Protein AF-A0ABC9NUG8-F1 (afdb_monomer_lite)

InterPro domains:
  IPR050244 Autonomous Glycyl Radical Cofactor [PTHR30191] (7-90)

Organism: Escherichia albertii (strain TW07627) (NCBI:txid502347)

pLDDT: mean 88.52, std 13.23, range [39.25, 97.81]

Foldseek 3Di:
DFDADPCVPPVNCVVCPPFDDDPVSRGVDVPRRCVRHDDDDPDDCPPDDDDDPVRVVVVVVVVVQVVVCVVVVHHSDDDPDFDDDPPRDDDDDDDD

Structure (mmCIF, N/CA/C/O backbone):
data_AF-A0ABC9NUG8-F1
#
_entry.id   AF-A0ABC9NUG8-F1
#
loop_
_atom_site.group_PDB
_atom_site.id
_atom_site.type_symbol
_atom_site.label_atom_id
_atom_site.label_alt_id
_atom_site.label_comp_id
_atom_site.label_asym_id
_atom_site.label_entity_id
_atom_site.label_seq_id
_atom_site.pdbx_PDB_ins_code
_atom_site.Cartn_x
_atom_site.Cartn_y
_atom_site.Cartn_z
_atom_site.occupancy
_atom_site.B_iso_or_equiv
_atom_site.auth_seq_id
_atom_site.auth_comp_id
_atom_site.auth_asym_id
_atom_site.auth_atom_id
_atom_site.pdbx_PDB_model_num
ATOM 1 N N . MET A 1 1 ? -23.559 -5.214 -3.920 1.00 51.97 1 MET A N 1
ATOM 2 C CA . MET A 1 1 ? -23.501 -6.681 -4.078 1.00 51.97 1 MET A CA 1
ATOM 3 C C . MET A 1 1 ? -23.356 -7.244 -2.681 1.00 51.97 1 MET A C 1
ATOM 5 O O . MET A 1 1 ? -22.370 -6.908 -2.042 1.00 51.97 1 MET A O 1
ATOM 9 N N . LYS A 1 2 ? -24.356 -7.968 -2.169 1.00 54.00 2 LYS A N 1
ATOM 10 C CA . LYS A 1 2 ? -24.221 -8.663 -0.886 1.00 54.00 2 LYS A CA 1
ATOM 11 C C . LYS A 1 2 ? -23.535 -9.990 -1.177 1.00 54.00 2 LYS A C 1
ATOM 13 O O . LYS A 1 2 ? -24.038 -10.755 -1.994 1.00 54.00 2 LYS A O 1
ATOM 18 N N . VAL A 1 3 ? -22.338 -10.159 -0.639 1.00 60.69 3 VAL A N 1
ATOM 19 C CA . VAL A 1 3 ? -21.589 -11.411 -0.713 1.00 60.69 3 VAL A CA 1
ATOM 20 C C . VAL A 1 3 ? -21.785 -12.063 0.639 1.00 60.69 3 VAL A C 1
ATOM 22 O O . VAL A 1 3 ? -21.451 -11.444 1.642 1.00 60.69 3 VAL A O 1
ATOM 25 N N . ASP A 1 4 ? -22.341 -13.269 0.666 1.00 61.38 4 ASP A N 1
ATOM 26 C CA . ASP A 1 4 ? -22.454 -14.036 1.902 1.00 61.38 4 ASP A CA 1
ATOM 27 C C . ASP A 1 4 ? -21.050 -14.537 2.268 1.00 61.38 4 ASP A C 1
ATOM 29 O O . ASP A 1 4 ? -20.547 -15.504 1.693 1.00 61.38 4 ASP A O 1
ATOM 33 N N . ILE A 1 5 ? -20.370 -13.809 3.156 1.00 63.47 5 ILE A N 1
ATOM 34 C CA . ILE A 1 5 ? -19.049 -14.177 3.669 1.00 63.47 5 ILE A CA 1
ATOM 35 C C . ILE A 1 5 ? -19.267 -15.004 4.932 1.00 63.47 5 ILE A C 1
ATOM 37 O O . ILE A 1 5 ? -19.851 -14.526 5.903 1.00 63.47 5 ILE A O 1
ATOM 41 N N . ASP A 1 6 ? -18.783 -16.246 4.934 1.00 66.38 6 ASP A N 1
ATOM 42 C CA . ASP A 1 6 ? -18.746 -17.053 6.150 1.00 66.38 6 ASP A CA 1
ATOM 43 C C . ASP A 1 6 ? -17.626 -16.547 7.069 1.00 66.38 6 ASP A C 1
ATOM 45 O O . ASP A 1 6 ? -16.472 -16.974 7.011 1.00 66.38 6 ASP A O 1
ATOM 49 N N . THR A 1 7 ? -17.978 -15.598 7.929 1.00 64.31 7 THR A N 1
ATOM 50 C CA . THR A 1 7 ? -17.069 -14.991 8.907 1.00 64.31 7 THR A CA 1
ATOM 51 C C . THR A 1 7 ? -16.660 -15.953 10.028 1.00 64.31 7 THR A C 1
ATOM 53 O O . THR A 1 7 ? -15.789 -15.614 10.833 1.00 64.31 7 THR A O 1
ATOM 56 N N . SER A 1 8 ? -17.243 -17.161 10.074 1.00 64.31 8 SER A N 1
ATOM 57 C CA . SER A 1 8 ? -16.865 -18.226 11.007 1.00 64.31 8 SER A CA 1
ATOM 58 C C . SER A 1 8 ? -15.681 -19.076 10.526 1.00 64.31 8 SER A C 1
ATOM 60 O O . SER A 1 8 ? -15.140 -19.869 11.307 1.00 64.31 8 SER A O 1
ATOM 62 N N . ASP A 1 9 ? -15.203 -18.865 9.292 1.00 76.62 9 ASP A N 1
ATOM 63 C CA . ASP A 1 9 ? -13.934 -19.424 8.827 1.00 76.62 9 ASP A CA 1
ATOM 64 C C . ASP A 1 9 ? -12.775 -18.922 9.714 1.00 76.62 9 ASP A C 1
ATOM 66 O O . ASP A 1 9 ? -12.591 -17.721 9.956 1.00 76.62 9 ASP A O 1
ATOM 70 N N . LYS A 1 10 ? -11.952 -19.863 10.195 1.00 74.19 10 LYS A N 1
ATOM 71 C CA . LYS A 1 10 ? -10.763 -19.590 11.019 1.00 74.19 10 LYS A CA 1
ATOM 72 C C . LYS A 1 10 ? -9.818 -18.571 10.383 1.00 74.19 10 LYS A C 1
ATOM 74 O O . LYS A 1 10 ? -9.126 -17.864 11.118 1.00 74.19 10 LYS A O 1
ATOM 79 N N . LEU A 1 11 ? -9.753 -18.513 9.053 1.00 77.44 11 LEU A N 1
ATOM 80 C CA . LEU A 1 11 ? -8.903 -17.569 8.336 1.00 77.44 11 LEU A CA 1
ATOM 81 C C . LEU A 1 11 ? -9.294 -16.118 8.656 1.00 77.44 11 LEU A C 1
ATOM 83 O O . LEU A 1 11 ? -8.431 -15.316 9.023 1.00 77.44 11 LEU A O 1
ATOM 87 N N . TYR A 1 12 ? -10.589 -15.800 8.586 1.00 80.12 12 TYR A N 1
ATOM 88 C CA . TYR A 1 12 ? -11.098 -14.453 8.853 1.00 80.12 12 TYR A CA 1
ATOM 89 C C . TYR A 1 12 ? -11.072 -14.125 10.343 1.00 80.12 12 TYR A C 1
ATOM 91 O O . TYR A 1 12 ? -10.647 -13.034 10.715 1.00 80.12 12 TYR A O 1
ATOM 99 N N . ALA A 1 13 ? -11.417 -15.084 11.207 1.00 81.31 13 ALA A N 1
ATOM 100 C CA . ALA A 1 13 ? -11.360 -14.891 12.656 1.00 81.31 13 ALA A CA 1
ATOM 101 C C . ALA A 1 13 ? -9.953 -14.495 13.147 1.00 81.31 13 ALA A C 1
ATOM 103 O O . ALA A 1 13 ? -9.823 -13.627 14.011 1.00 81.31 13 ALA A O 1
ATOM 104 N N . ASN A 1 14 ? -8.900 -15.086 12.569 1.00 88.31 14 ASN A N 1
ATOM 105 C CA . ASN A 1 14 ? -7.515 -14.748 12.905 1.00 88.31 14 ASN A CA 1
ATOM 106 C C . ASN A 1 14 ? -7.081 -13.400 12.316 1.00 88.31 14 ASN A C 1
ATOM 108 O O . ASN A 1 14 ? -6.494 -12.588 13.026 1.00 88.31 14 ASN A O 1
ATOM 112 N N . ALA A 1 15 ? -7.362 -13.150 11.033 1.00 91.12 15 ALA A N 1
ATOM 113 C CA . ALA A 1 15 ? -6.962 -11.908 10.370 1.00 91.12 15 ALA A CA 1
ATOM 114 C C . ALA A 1 15 ? -7.699 -10.673 10.918 1.00 91.12 15 ALA A C 1
ATOM 116 O O . ALA A 1 15 ? -7.166 -9.566 10.865 1.00 91.12 15 ALA A O 1
ATOM 117 N N . TRP A 1 16 ? -8.918 -10.851 11.437 1.00 92.50 16 TRP A N 1
ATOM 118 C CA . TRP A 1 16 ? -9.764 -9.764 11.940 1.00 92.50 16 TRP A CA 1
ATOM 119 C C . TRP A 1 16 ? -9.740 -9.596 13.458 1.00 92.50 16 TRP A C 1
ATOM 121 O O . TRP A 1 16 ? -10.491 -8.785 14.011 1.00 92.50 16 TRP A O 1
ATOM 131 N N . LEU A 1 17 ? -8.887 -10.357 14.144 1.00 91.56 17 LEU A N 1
ATOM 132 C CA . LEU A 1 17 ? -8.773 -10.312 15.591 1.00 91.56 17 LEU A CA 1
ATO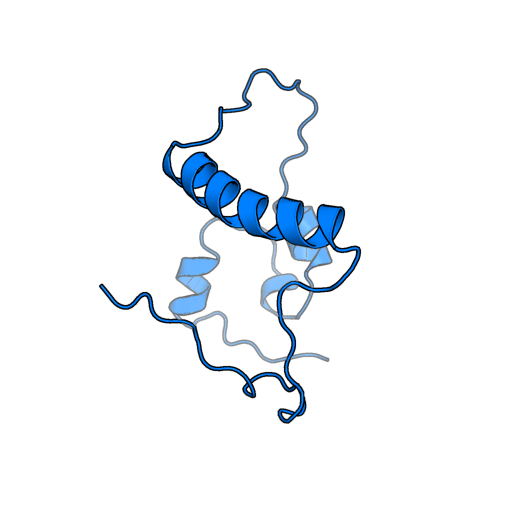M 133 C C . LEU A 1 17 ? -8.399 -8.898 16.060 1.00 91.56 17 LEU A C 1
ATOM 135 O O . LEU A 1 17 ? -7.369 -8.349 15.682 1.00 91.56 17 LEU A O 1
ATOM 139 N N . GLY A 1 18 ? -9.242 -8.315 16.913 1.00 93.00 18 GLY A N 1
ATOM 140 C CA . GLY A 1 18 ? -9.039 -6.973 17.468 1.00 93.00 18 GLY A CA 1
ATOM 141 C C . GLY A 1 18 ? -9.663 -5.830 16.660 1.00 93.00 18 GLY A C 1
ATOM 142 O O . GLY A 1 18 ? -9.763 -4.725 17.192 1.00 93.00 18 GLY A O 1
ATOM 143 N N . PHE A 1 19 ? -10.155 -6.078 15.439 1.00 95.94 19 PHE A N 1
ATOM 144 C CA . PHE A 1 19 ? -10.872 -5.059 14.670 1.00 95.94 19 PHE A CA 1
ATOM 145 C C . PHE A 1 19 ? -12.349 -4.930 15.089 1.00 95.94 19 PHE A C 1
ATOM 147 O O . PHE A 1 19 ? -13.103 -5.907 15.205 1.00 95.94 19 PHE A O 1
ATOM 154 N N . LYS A 1 20 ? -12.765 -3.679 15.290 1.00 93.50 20 LYS A N 1
ATOM 155 C CA . LYS A 1 20 ? -14.109 -3.215 15.652 1.00 93.50 20 LYS A CA 1
ATOM 156 C C . LYS A 1 20 ? -15.006 -3.090 14.417 1.00 93.50 20 LYS A C 1
ATOM 158 O O . LYS A 1 20 ? -14.516 -3.006 13.294 1.00 93.50 20 LYS A O 1
ATOM 163 N N . GLY A 1 21 ? -16.317 -3.036 14.641 1.00 89.62 21 GLY A N 1
ATOM 164 C CA . GLY A 1 21 ? -17.338 -2.947 13.590 1.00 89.62 21 GLY A CA 1
ATOM 165 C C . GLY A 1 21 ? -17.894 -4.313 13.172 1.00 89.62 21 GLY A C 1
ATOM 166 O O . GLY A 1 21 ? -17.295 -5.360 13.459 1.00 89.62 21 GLY A O 1
ATOM 167 N N . THR A 1 22 ? -19.065 -4.275 12.538 1.00 86.12 22 THR A N 1
ATOM 168 C CA . THR A 1 22 ? -19.862 -5.446 12.130 1.00 86.12 22 THR A CA 1
ATOM 169 C C . THR A 1 22 ? -20.187 -5.421 10.643 1.00 86.12 22 THR A C 1
ATOM 171 O O . THR A 1 22 ? -19.982 -6.423 9.973 1.00 86.12 22 THR A O 1
ATOM 174 N N . ASP A 1 23 ? -20.592 -4.272 10.103 1.00 90.19 23 ASP A N 1
ATOM 175 C CA . ASP A 1 23 ? -21.132 -4.186 8.742 1.00 90.19 23 ASP A CA 1
ATOM 176 C C . ASP A 1 23 ? -20.082 -4.567 7.689 1.00 90.19 23 ASP A C 1
ATOM 178 O O . ASP A 1 23 ? -20.364 -5.331 6.772 1.00 90.19 23 ASP A O 1
ATOM 182 N N . TRP A 1 24 ? -18.828 -4.140 7.864 1.00 92.12 24 TRP A N 1
ATOM 183 C CA . TRP A 1 24 ? -17.726 -4.529 6.973 1.00 92.12 24 TRP A CA 1
ATOM 184 C C . TRP A 1 24 ? -17.350 -6.020 7.015 1.00 92.12 24 TRP A C 1
ATOM 186 O O . TRP A 1 24 ? -16.613 -6.480 6.141 1.00 92.12 24 TRP A O 1
ATOM 196 N N . LYS A 1 25 ? -17.803 -6.770 8.029 1.00 88.31 25 LYS A N 1
ATOM 197 C CA . LYS A 1 25 ? -17.584 -8.223 8.126 1.00 88.31 25 LYS A CA 1
ATOM 198 C C . LYS A 1 25 ? -18.634 -8.993 7.330 1.00 88.31 25 LYS A C 1
ATOM 200 O O . LYS A 1 25 ? -18.314 -10.040 6.776 1.00 88.31 25 LYS A O 1
ATOM 205 N N . ASP A 1 26 ? -19.843 -8.447 7.244 1.00 87.12 26 ASP A N 1
ATOM 206 C CA . ASP A 1 26 ? -20.988 -9.077 6.583 1.00 87.12 26 ASP A CA 1
ATOM 207 C C . ASP A 1 26 ? -21.161 -8.607 5.124 1.00 87.12 26 ASP A C 1
ATOM 209 O O . ASP A 1 26 ? -21.809 -9.277 4.320 1.00 87.12 26 ASP A O 1
ATOM 213 N N . GLU A 1 27 ? -20.577 -7.465 4.743 1.00 88.50 27 GLU A N 1
ATOM 214 C CA . GLU A 1 27 ? -20.560 -6.965 3.367 1.00 88.50 27 GLU A CA 1
ATOM 215 C C . GLU A 1 27 ? -19.251 -6.245 3.003 1.00 88.50 27 GLU A C 1
ATOM 217 O O . GLU A 1 27 ? -18.488 -5.792 3.852 1.00 88.50 27 GLU A O 1
ATOM 222 N N . ILE A 1 28 ? -18.987 -6.097 1.699 1.00 90.31 28 ILE A N 1
ATOM 223 C CA . ILE A 1 28 ? -17.805 -5.379 1.203 1.00 90.31 28 ILE A CA 1
ATOM 224 C C . ILE A 1 28 ? -17.967 -3.880 1.492 1.00 90.31 28 ILE A C 1
ATOM 226 O O . ILE A 1 28 ? -18.538 -3.137 0.690 1.00 90.31 28 ILE A O 1
ATOM 230 N N . ASN A 1 29 ? -17.437 -3.436 2.633 1.00 92.94 29 ASN A N 1
ATOM 231 C CA . ASN A 1 29 ? -17.540 -2.053 3.091 1.00 92.94 29 ASN A CA 1
ATOM 232 C C . ASN A 1 29 ? -16.239 -1.560 3.751 1.00 92.94 29 ASN A C 1
ATOM 234 O O . ASN A 1 29 ? -16.117 -1.426 4.967 1.00 92.94 29 ASN A O 1
ATOM 238 N N . VAL A 1 30 ? -15.243 -1.241 2.919 1.00 94.88 30 VAL A N 1
ATOM 239 C CA . VAL A 1 30 ? -13.928 -0.749 3.379 1.00 94.88 30 VAL A CA 1
ATOM 240 C C . VAL A 1 30 ? -14.039 0.584 4.136 1.00 94.88 30 VAL A C 1
ATOM 242 O O . VAL A 1 30 ? -13.243 0.857 5.033 1.00 94.88 30 VAL A O 1
ATOM 245 N N . ARG A 1 31 ? -15.041 1.416 3.817 1.00 96.00 31 ARG A N 1
ATOM 246 C CA . ARG A 1 31 ? -15.268 2.691 4.513 1.00 96.00 31 ARG A CA 1
ATOM 247 C C . ARG A 1 31 ? -15.611 2.464 5.983 1.00 96.00 31 ARG A C 1
ATOM 249 O O . ARG A 1 31 ? -15.029 3.131 6.837 1.00 96.00 31 ARG A O 1
ATOM 256 N N . ASP A 1 32 ? -16.539 1.549 6.254 1.00 96.25 32 ASP A N 1
ATOM 257 C CA . ASP A 1 32 ? -16.957 1.208 7.613 1.00 96.25 32 ASP A CA 1
ATOM 258 C C . ASP A 1 32 ? -15.804 0.601 8.426 1.00 96.25 32 ASP A C 1
ATOM 260 O O . ASP A 1 32 ? -15.570 1.009 9.566 1.00 96.25 32 ASP A O 1
ATOM 264 N N . PHE A 1 33 ? -15.005 -0.274 7.800 1.00 96.75 33 PHE A N 1
ATOM 265 C CA . PHE A 1 33 ? -13.785 -0.816 8.404 1.00 96.75 33 PHE A CA 1
ATOM 266 C C . PHE A 1 33 ? -12.829 0.292 8.854 1.00 96.75 33 PHE A C 1
ATOM 268 O O . PHE A 1 33 ? -12.418 0.306 10.015 1.00 96.75 33 PHE A O 1
ATOM 275 N N . ILE A 1 34 ? -12.489 1.229 7.957 1.00 97.12 34 ILE A N 1
ATOM 276 C CA . ILE A 1 34 ? -11.545 2.309 8.269 1.00 97.12 34 ILE A CA 1
ATOM 277 C C . ILE A 1 34 ? -12.082 3.145 9.423 1.00 97.12 34 ILE A C 1
ATOM 279 O O . ILE A 1 34 ? -11.369 3.303 10.405 1.00 97.12 34 ILE A O 1
ATOM 283 N N . GLN A 1 35 ? -13.329 3.623 9.346 1.00 97.12 35 GLN A N 1
ATOM 284 C CA . GLN A 1 35 ? -13.915 4.512 10.359 1.00 97.12 35 GLN A CA 1
ATOM 285 C C . GLN A 1 35 ? -13.923 3.903 11.768 1.00 97.12 35 GLN A C 1
ATOM 287 O O . GLN A 1 35 ? -13.711 4.623 12.741 1.00 97.12 35 GLN A O 1
ATOM 292 N N . HIS A 1 36 ? -14.114 2.587 11.886 1.00 96.94 36 HIS A N 1
ATOM 293 C CA . HIS A 1 36 ? -14.123 1.895 13.175 1.00 96.94 36 HIS A CA 1
ATOM 294 C C . HIS A 1 36 ? -12.732 1.546 13.729 1.00 96.94 36 HIS A C 1
ATOM 296 O O . HIS A 1 36 ? -12.620 1.274 14.929 1.00 96.94 36 HIS A O 1
ATOM 302 N N . ASN A 1 37 ? -11.690 1.510 12.889 1.00 97.50 37 ASN A N 1
ATOM 303 C CA . ASN A 1 37 ? -10.399 0.901 13.244 1.00 97.50 37 ASN A CA 1
ATOM 304 C C . ASN A 1 37 ? -9.176 1.806 13.095 1.00 97.50 37 ASN A C 1
ATOM 306 O O . ASN A 1 37 ? -8.118 1.459 13.618 1.00 97.50 37 ASN A O 1
ATOM 310 N N . TYR A 1 38 ? -9.279 2.943 12.407 1.00 96.62 38 TYR A N 1
ATOM 311 C CA . TYR A 1 38 ? -8.174 3.895 12.354 1.00 96.62 38 TYR A CA 1
ATOM 312 C C . TYR A 1 38 ? -8.016 4.644 13.682 1.00 96.62 38 TYR A C 1
ATOM 314 O O . TYR A 1 38 ? -8.992 4.955 14.366 1.00 96.62 38 TYR A O 1
ATOM 322 N N . THR A 1 39 ? -6.772 4.970 14.018 1.00 97.06 39 THR A N 1
ATOM 323 C CA . THR A 1 39 ? -6.445 5.867 15.127 1.00 97.06 39 THR A CA 1
ATOM 324 C C . THR A 1 39 ? -5.972 7.184 14.519 1.00 97.06 39 THR A C 1
ATOM 326 O O . THR A 1 39 ? -4.901 7.192 13.908 1.00 97.06 39 THR A O 1
ATOM 329 N N . PRO A 1 40 ? -6.741 8.283 14.634 1.00 97.06 40 PRO A N 1
ATOM 330 C CA . PRO A 1 40 ? -6.260 9.602 14.245 1.00 97.06 40 PRO A CA 1
ATOM 331 C C . PRO A 1 40 ? -4.935 9.912 14.946 1.00 97.06 40 PRO A C 1
ATOM 333 O O . PRO A 1 40 ? -4.803 9.696 16.152 1.00 97.06 40 PRO A O 1
ATOM 336 N N . TYR A 1 41 ? -3.960 10.409 14.192 1.00 96.88 41 TYR A N 1
ATOM 337 C CA . TYR A 1 41 ? -2.668 10.826 14.720 1.00 96.88 41 TYR A CA 1
ATOM 338 C C . TYR A 1 41 ? -2.501 12.330 14.508 1.00 96.88 41 TYR A C 1
ATOM 340 O O . TYR A 1 41 ? -2.448 12.790 13.371 1.00 96.88 41 TYR A O 1
ATOM 348 N N . GLU A 1 42 ? -2.441 13.081 15.608 1.00 97.56 42 GLU A N 1
ATOM 349 C CA . GLU A 1 42 ? -2.279 14.547 15.633 1.00 97.56 42 GLU A CA 1
ATOM 350 C C . GLU A 1 42 ? -0.914 14.969 16.218 1.00 97.56 42 GLU A C 1
ATOM 352 O O . GLU A 1 42 ? -0.720 16.126 16.585 1.00 97.56 42 GLU A O 1
ATOM 357 N N . GLY A 1 43 ? 0.013 14.013 16.364 1.00 96.44 43 GLY A N 1
ATOM 358 C CA . GLY A 1 43 ? 1.377 14.255 16.839 1.00 96.44 43 GLY A CA 1
ATOM 359 C C . GLY A 1 43 ? 2.325 14.719 15.728 1.00 96.44 43 GLY A C 1
ATOM 360 O O . GLY A 1 43 ? 1.887 15.172 14.672 1.00 96.44 43 GLY A O 1
ATOM 361 N N . ASP A 1 44 ? 3.629 14.592 15.969 1.00 97.12 44 ASP A N 1
ATOM 362 C CA . ASP A 1 44 ? 4.700 15.032 15.069 1.00 97.12 44 ASP A CA 1
ATOM 363 C C . ASP A 1 44 ? 5.500 13.852 14.479 1.00 97.12 44 ASP A C 1
ATOM 365 O O . ASP A 1 44 ? 5.199 12.677 14.679 1.00 97.12 44 ASP A O 1
ATOM 369 N N . GLU A 1 45 ? 6.536 14.152 13.710 1.00 97.25 45 GLU A N 1
ATOM 370 C CA . GLU A 1 45 ? 7.395 13.170 13.054 1.00 97.25 45 GLU A CA 1
ATOM 371 C C . GLU A 1 45 ? 8.411 12.480 13.986 1.00 97.25 45 GLU A C 1
ATOM 373 O O . GLU A 1 45 ? 9.192 11.647 13.525 1.00 97.25 45 GLU A O 1
ATOM 378 N N . SER A 1 46 ? 8.426 12.776 15.291 1.00 97.69 46 SER A N 1
ATOM 379 C CA . SER A 1 46 ? 9.475 12.288 16.205 1.00 97.69 46 SER A CA 1
ATOM 380 C C . SER A 1 46 ? 9.512 10.765 16.380 1.00 97.69 46 SER A C 1
ATOM 382 O O . SER A 1 46 ? 10.537 10.223 16.792 1.00 97.69 46 SER A O 1
ATOM 384 N N . PHE A 1 47 ? 8.421 10.058 16.060 1.00 96.62 47 PHE A N 1
ATOM 385 C CA . PHE A 1 47 ? 8.357 8.592 16.105 1.00 96.62 47 PHE A CA 1
ATOM 386 C C . PHE A 1 47 ? 8.908 7.907 14.844 1.00 96.62 47 PHE A C 1
ATOM 388 O O . PHE A 1 47 ? 8.993 6.674 14.821 1.00 96.62 47 PHE A O 1
ATOM 395 N N . LEU A 1 48 ? 9.218 8.664 13.783 1.00 97.81 48 LEU A N 1
ATOM 396 C CA . LEU A 1 48 ? 9.672 8.091 12.519 1.00 97.81 48 LEU A CA 1
ATOM 397 C C . LEU A 1 48 ? 10.989 7.332 12.708 1.00 97.81 48 LEU A C 1
ATOM 399 O O . LEU A 1 48 ? 11.917 7.790 13.371 1.00 97.81 48 LEU A O 1
ATOM 403 N N . ALA A 1 49 ? 11.058 6.152 12.097 1.00 97.56 49 ALA A N 1
ATOM 404 C CA . ALA A 1 49 ? 12.253 5.324 12.070 1.00 97.56 49 ALA A CA 1
ATOM 405 C C . ALA A 1 49 ? 12.987 5.481 10.734 1.00 97.56 49 ALA A C 1
ATOM 407 O O . ALA A 1 49 ? 12.367 5.664 9.686 1.00 97.56 49 ALA A O 1
ATOM 408 N N . GLU A 1 50 ? 14.310 5.351 10.782 1.00 97.12 50 GLU A N 1
ATOM 409 C CA . GLU A 1 50 ? 15.165 5.378 9.597 1.00 97.12 50 GLU A CA 1
ATOM 410 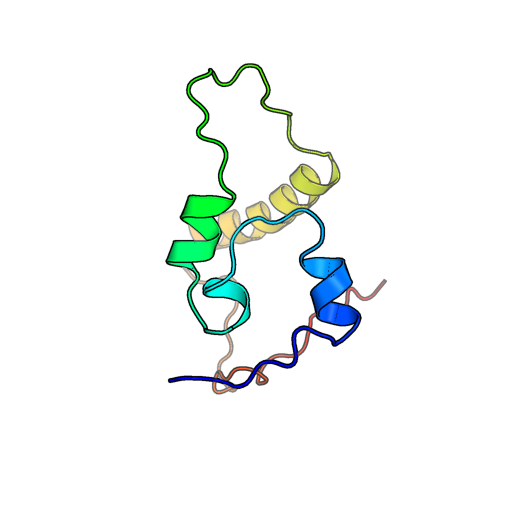C C . GLU A 1 50 ? 14.990 4.134 8.714 1.00 97.12 50 GLU A C 1
ATOM 412 O O . GLU A 1 50 ? 14.531 3.072 9.153 1.00 97.12 50 GLU A O 1
ATOM 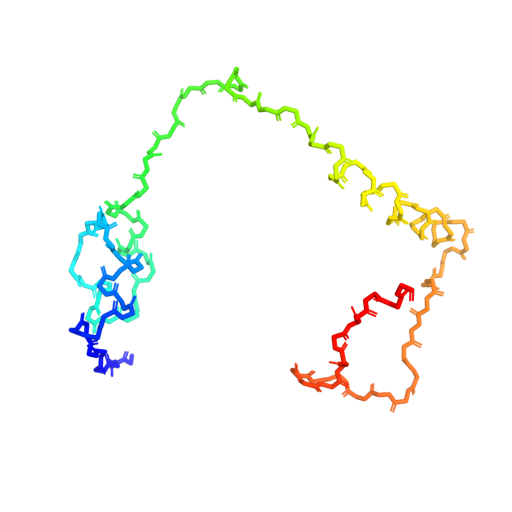417 N N . ALA A 1 51 ? 15.412 4.251 7.453 1.00 96.75 51 ALA A N 1
ATOM 418 C CA . ALA A 1 51 ? 15.403 3.136 6.514 1.00 96.75 51 ALA A CA 1
ATOM 419 C C . ALA A 1 51 ? 16.308 1.984 6.984 1.00 96.75 51 ALA A C 1
ATOM 421 O O . ALA A 1 51 ? 17.411 2.179 7.497 1.00 96.75 51 ALA A O 1
ATOM 422 N N . THR A 1 52 ? 15.860 0.747 6.757 1.00 97.81 52 THR A N 1
ATOM 423 C CA . THR A 1 52 ? 16.667 -0.438 7.069 1.00 97.81 52 THR A CA 1
ATOM 424 C C . THR A 1 52 ? 17.764 -0.652 6.017 1.00 97.81 52 THR A C 1
ATOM 426 O O . THR A 1 52 ? 17.557 -0.308 4.851 1.00 97.81 52 THR A O 1
ATOM 429 N N . PRO A 1 53 ? 18.889 -1.318 6.351 1.00 97.69 53 PRO A N 1
ATOM 430 C CA . PRO A 1 53 ? 19.928 -1.642 5.367 1.00 97.69 53 PRO A CA 1
ATOM 431 C C . PRO A 1 53 ? 19.406 -2.429 4.157 1.00 97.69 53 PRO A C 1
ATOM 433 O O . PRO A 1 53 ? 19.863 -2.220 3.037 1.00 97.69 53 PRO A O 1
ATOM 436 N N . ALA A 1 54 ? 18.411 -3.300 4.365 1.00 96.75 54 ALA A N 1
ATOM 437 C CA . ALA A 1 54 ? 17.751 -4.022 3.280 1.00 96.75 54 ALA A CA 1
ATOM 438 C C . ALA A 1 54 ? 16.996 -3.074 2.331 1.00 96.75 54 ALA A C 1
ATOM 440 O O . ALA A 1 54 ? 17.071 -3.240 1.116 1.00 96.75 54 ALA A O 1
ATOM 441 N N . THR A 1 55 ? 16.317 -2.059 2.877 1.00 96.62 55 THR A N 1
ATOM 442 C CA . THR A 1 55 ? 15.615 -1.032 2.090 1.00 96.62 55 THR A CA 1
ATOM 443 C C . THR A 1 55 ? 16.607 -0.209 1.275 1.00 96.62 55 THR A C 1
ATOM 445 O O . THR A 1 55 ? 16.429 -0.067 0.068 1.00 96.62 55 THR A O 1
ATOM 448 N N . THR A 1 56 ? 17.688 0.264 1.903 1.00 97.19 56 THR A N 1
ATOM 449 C CA . THR A 1 56 ? 18.728 1.050 1.222 1.00 97.19 56 THR A CA 1
ATOM 450 C C . THR A 1 56 ? 19.391 0.252 0.101 1.00 97.19 56 THR A C 1
ATOM 452 O O . THR A 1 56 ? 19.489 0.744 -1.018 1.00 97.19 56 THR A O 1
ATOM 455 N N . ALA A 1 57 ? 19.758 -1.008 0.351 1.00 96.50 57 ALA A N 1
ATOM 456 C CA . ALA A 1 57 ? 20.391 -1.857 -0.657 1.00 96.50 57 ALA A CA 1
ATOM 457 C C . ALA A 1 57 ? 19.469 -2.168 -1.850 1.00 96.50 57 ALA A C 1
ATOM 459 O O . ALA A 1 57 ? 19.929 -2.241 -2.990 1.00 96.50 57 ALA A O 1
ATOM 460 N N . LEU A 1 58 ? 18.166 -2.368 -1.613 1.00 96.19 58 LEU A N 1
ATOM 461 C CA . LEU A 1 58 ? 17.193 -2.534 -2.698 1.00 96.19 58 LEU A CA 1
ATOM 462 C C . LEU A 1 58 ? 17.032 -1.240 -3.497 1.00 96.19 58 LEU A C 1
ATOM 464 O O . LEU A 1 58 ? 17.037 -1.275 -4.726 1.00 96.19 58 LEU A O 1
ATOM 468 N N . TRP A 1 59 ? 16.944 -0.104 -2.806 1.00 97.19 59 TRP A N 1
ATOM 469 C CA . TRP A 1 59 ? 16.810 1.199 -3.443 1.00 97.19 59 TRP A CA 1
ATOM 470 C C . TRP A 1 59 ? 18.023 1.550 -4.308 1.00 97.19 59 TRP A C 1
ATOM 472 O O . TRP A 1 59 ? 17.860 1.979 -5.446 1.00 97.19 59 TRP A O 1
ATOM 482 N N . GLU A 1 60 ? 19.241 1.294 -3.828 1.00 96.56 60 GLU A N 1
ATOM 483 C CA . GLU A 1 60 ? 20.475 1.516 -4.592 1.00 96.56 60 GLU A CA 1
ATOM 484 C C . GLU A 1 60 ? 20.511 0.720 -5.902 1.00 96.56 60 GLU A C 1
ATOM 486 O O . GLU A 1 60 ? 20.913 1.262 -6.933 1.00 96.56 60 GLU A O 1
ATOM 491 N N . LYS A 1 61 ? 20.037 -0.535 -5.886 1.00 94.88 61 LYS A N 1
ATOM 492 C CA . LYS A 1 61 ? 19.935 -1.374 -7.092 1.00 94.88 61 LYS A CA 1
ATOM 493 C C . LYS A 1 61 ? 18.947 -0.803 -8.103 1.00 94.88 61 LYS A C 1
ATOM 495 O O . LYS A 1 61 ? 19.244 -0.767 -9.292 1.00 94.88 61 LYS A O 1
ATOM 500 N N . VAL A 1 62 ? 17.788 -0.339 -7.637 1.00 95.31 62 VAL A N 1
ATOM 501 C CA . VAL A 1 62 ? 16.762 0.270 -8.500 1.00 95.31 62 VAL A CA 1
ATOM 502 C C . VAL A 1 62 ? 17.255 1.602 -9.076 1.00 95.31 62 VAL A C 1
ATOM 504 O O . VAL A 1 62 ? 17.068 1.877 -10.261 1.00 95.31 62 VAL A O 1
ATOM 507 N N . MET A 1 63 ? 17.952 2.405 -8.268 1.00 95.31 63 MET A N 1
ATOM 508 C CA . MET A 1 63 ? 18.498 3.695 -8.692 1.00 95.31 63 MET A CA 1
ATOM 509 C C . MET A 1 63 ? 19.510 3.577 -9.833 1.00 95.31 63 MET A C 1
ATOM 511 O O . MET A 1 63 ? 19.646 4.525 -10.603 1.00 95.31 63 MET A O 1
ATOM 515 N N . GLU A 1 64 ? 20.202 2.447 -9.973 1.00 95.31 64 GLU A N 1
ATOM 516 C CA . GLU A 1 64 ? 21.102 2.231 -11.107 1.00 95.31 64 GLU A CA 1
ATOM 517 C C . GLU A 1 64 ? 20.352 2.191 -12.443 1.00 95.31 64 GLU A C 1
ATOM 519 O O . GLU A 1 64 ? 20.751 2.870 -13.387 1.00 95.31 64 GLU A O 1
ATOM 524 N N . GLY A 1 65 ? 19.210 1.497 -12.497 1.00 93.50 65 GLY A N 1
ATOM 525 C CA . GLY A 1 65 ? 18.341 1.500 -13.676 1.00 93.50 65 GLY A CA 1
ATOM 526 C C . GLY A 1 65 ? 17.836 2.904 -14.009 1.00 93.50 65 GLY A C 1
ATOM 527 O O . GLY A 1 65 ? 17.979 3.360 -15.141 1.00 93.50 65 GLY A O 1
ATOM 528 N N . ILE A 1 66 ? 17.367 3.644 -12.998 1.00 94.62 66 ILE A N 1
ATOM 529 C CA . ILE A 1 66 ? 16.877 5.022 -13.176 1.00 94.62 66 ILE A CA 1
ATOM 530 C C . ILE A 1 66 ? 17.967 5.946 -13.746 1.00 94.62 66 ILE A C 1
ATOM 532 O O . ILE A 1 66 ? 17.680 6.815 -14.571 1.00 94.62 66 ILE A O 1
ATOM 536 N N . ARG A 1 67 ? 19.235 5.787 -13.338 1.00 95.38 67 ARG A N 1
ATOM 537 C CA . ARG A 1 67 ? 20.346 6.578 -13.903 1.00 95.38 67 ARG A CA 1
ATOM 538 C C . ARG A 1 67 ? 20.521 6.319 -15.397 1.00 95.38 67 ARG A C 1
ATOM 540 O O . ARG A 1 67 ? 20.760 7.270 -16.140 1.00 95.38 67 ARG A O 1
ATOM 547 N N . ILE A 1 68 ? 20.384 5.067 -15.829 1.00 95.62 68 ILE A N 1
ATOM 548 C CA . ILE A 1 68 ? 20.478 4.683 -17.242 1.00 95.62 68 ILE A CA 1
ATOM 549 C C . ILE A 1 68 ? 19.308 5.277 -18.029 1.00 95.62 68 ILE A C 1
ATOM 551 O O . ILE A 1 68 ? 19.529 5.899 -19.069 1.00 95.62 68 ILE A O 1
ATOM 555 N N . GLU A 1 69 ? 18.084 5.158 -17.520 1.00 96.25 69 GLU A N 1
ATOM 556 C CA . GLU A 1 69 ? 16.892 5.716 -18.172 1.00 96.25 69 GLU A CA 1
ATOM 557 C C . GLU A 1 69 ? 16.990 7.238 -18.320 1.00 96.25 69 GLU A C 1
ATOM 559 O O . GLU A 1 69 ? 16.764 7.779 -19.401 1.00 96.25 69 GLU A O 1
ATOM 564 N N . ASN A 1 70 ? 17.439 7.937 -17.273 1.00 95.50 70 ASN A N 1
ATOM 565 C CA . ASN A 1 70 ? 17.653 9.385 -17.317 1.00 95.50 70 ASN A CA 1
ATOM 566 C C . ASN A 1 70 ? 18.758 9.790 -18.307 1.00 95.50 70 ASN A C 1
ATOM 568 O O . ASN A 1 70 ? 18.632 10.803 -18.991 1.00 95.50 70 ASN A O 1
ATOM 572 N N . ALA A 1 71 ? 19.850 9.025 -18.394 1.00 96.62 71 ALA A N 1
ATOM 573 C CA . ALA A 1 71 ? 20.944 9.319 -19.319 1.00 96.62 71 ALA A CA 1
ATOM 574 C C . ALA A 1 71 ? 20.544 9.079 -20.784 1.00 96.62 71 ALA A C 1
ATOM 576 O O . ALA A 1 71 ? 20.912 9.852 -21.669 1.00 96.62 71 ALA A O 1
ATOM 577 N N . THR A 1 72 ? 19.776 8.020 -21.039 1.00 95.81 72 THR A N 1
ATOM 578 C CA . THR A 1 72 ? 19.377 7.594 -22.389 1.00 95.81 72 THR A CA 1
ATOM 579 C C . THR A 1 72 ? 18.080 8.239 -22.870 1.00 95.81 72 THR A C 1
ATOM 581 O O . THR A 1 72 ? 17.827 8.252 -24.072 1.00 95.81 72 THR A O 1
ATOM 584 N N . HIS A 1 73 ? 17.282 8.799 -21.954 1.00 94.56 73 HIS A N 1
ATOM 585 C CA . HIS A 1 73 ? 15.910 9.253 -22.201 1.00 94.56 73 HIS A CA 1
ATOM 586 C C . HIS A 1 73 ? 15.037 8.155 -22.837 1.00 94.56 73 HIS A C 1
ATOM 588 O O . HIS A 1 73 ? 14.149 8.440 -23.644 1.00 94.56 73 HIS A O 1
ATOM 594 N N . ALA A 1 74 ? 15.307 6.895 -22.489 1.00 93.88 74 ALA A N 1
ATOM 595 C CA . ALA A 1 74 ? 14.626 5.717 -23.004 1.00 93.88 74 ALA A CA 1
ATOM 596 C C . ALA A 1 74 ? 14.406 4.688 -21.878 1.00 93.88 74 ALA A C 1
ATOM 598 O O . ALA A 1 74 ? 15.147 4.709 -20.895 1.00 93.88 74 ALA A O 1
ATOM 599 N N . PRO A 1 75 ? 13.407 3.793 -22.004 1.00 91.94 75 PRO A N 1
ATOM 600 C CA . PRO A 1 75 ? 13.221 2.694 -21.060 1.00 91.94 75 PRO A CA 1
ATOM 601 C C . PRO A 1 75 ? 14.455 1.792 -20.995 1.00 91.94 75 PRO A C 1
ATOM 603 O O . PRO A 1 75 ? 15.113 1.578 -22.017 1.00 91.94 75 PRO A O 1
ATOM 606 N N . LEU A 1 76 ? 14.732 1.227 -19.818 1.00 91.31 76 LEU A N 1
ATOM 607 C CA . LEU A 1 76 ? 15.846 0.291 -19.647 1.00 91.31 76 LEU A CA 1
ATOM 608 C C . LEU A 1 76 ? 15.649 -0.999 -20.462 1.00 91.31 76 LEU A C 1
ATOM 610 O O . LEU A 1 76 ? 16.592 -1.481 -21.086 1.00 91.31 76 LEU A O 1
ATOM 614 N N . ASP A 1 77 ? 14.429 -1.537 -20.453 1.00 92.12 77 ASP A N 1
ATOM 615 C CA . ASP A 1 77 ? 13.995 -2.691 -21.242 1.00 92.12 77 ASP A CA 1
ATOM 616 C C . ASP A 1 77 ? 12.459 -2.689 -21.368 1.00 92.12 77 ASP A C 1
ATOM 618 O O . ASP A 1 77 ? 11.767 -2.062 -20.559 1.00 92.12 77 ASP A O 1
ATOM 622 N N . PHE A 1 78 ? 11.913 -3.360 -22.384 1.00 91.50 78 PHE A N 1
ATOM 623 C CA . PHE A 1 78 ? 10.470 -3.528 -22.566 1.00 91.50 78 PHE A CA 1
ATOM 624 C C . PHE A 1 78 ? 10.120 -4.760 -23.411 1.00 91.50 78 PHE A C 1
ATOM 626 O O . PHE A 1 78 ? 10.779 -5.088 -24.399 1.00 91.50 78 PHE A O 1
ATOM 633 N N . ASP A 1 79 ? 9.001 -5.403 -23.071 1.00 89.50 79 ASP A N 1
ATOM 634 C CA . ASP A 1 79 ? 8.464 -6.516 -23.849 1.00 89.50 79 ASP A CA 1
ATOM 635 C C . ASP A 1 79 ? 7.980 -6.059 -25.230 1.00 89.50 79 ASP A C 1
ATOM 637 O O . ASP A 1 79 ? 7.211 -5.107 -25.370 1.00 89.50 79 ASP A O 1
ATOM 641 N N . THR A 1 80 ? 8.364 -6.803 -26.265 1.00 91.75 80 THR A N 1
ATOM 642 C CA . THR A 1 80 ? 7.903 -6.577 -27.648 1.00 91.75 80 THR A CA 1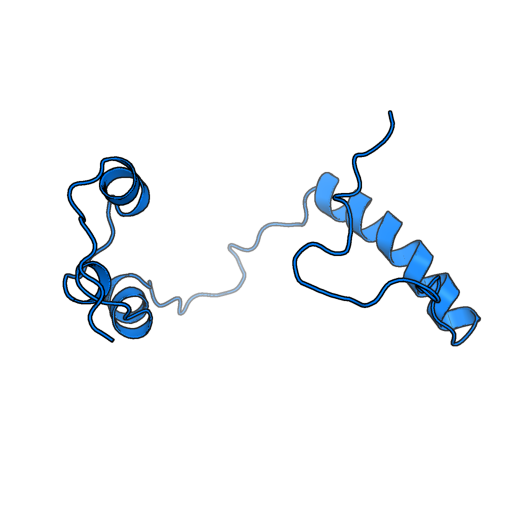
ATOM 643 C C . THR A 1 80 ? 6.917 -7.634 -28.139 1.00 91.75 80 THR A C 1
ATOM 645 O O . THR A 1 80 ? 6.285 -7.443 -29.174 1.00 91.75 80 THR A O 1
ATOM 648 N N . ASN A 1 81 ? 6.767 -8.740 -27.399 1.00 92.44 81 ASN A N 1
ATOM 649 C CA . ASN A 1 81 ? 6.071 -9.940 -27.877 1.00 92.44 81 ASN A CA 1
ATOM 650 C C . ASN A 1 81 ? 5.039 -10.514 -26.893 1.00 92.44 81 ASN A C 1
ATOM 652 O O . ASN A 1 81 ? 4.348 -11.472 -27.237 1.00 92.44 81 ASN A O 1
ATOM 656 N N . ILE A 1 82 ? 4.920 -9.957 -25.684 1.00 91.25 82 ILE A N 1
ATOM 657 C CA . ILE A 1 82 ? 3.983 -10.431 -24.659 1.00 91.25 82 ILE A CA 1
ATOM 658 C C . ILE A 1 82 ? 2.848 -9.417 -24.515 1.00 91.25 82 ILE A C 1
ATOM 660 O O . ILE A 1 82 ? 3.079 -8.238 -24.257 1.00 91.25 82 ILE A O 1
ATOM 664 N N . ALA A 1 83 ? 1.604 -9.876 -24.667 1.00 93.94 83 ALA A N 1
ATOM 665 C CA . ALA A 1 83 ? 0.426 -9.071 -24.359 1.00 93.94 83 ALA A CA 1
ATOM 666 C C . ALA A 1 83 ? 0.133 -9.129 -22.850 1.00 93.94 83 ALA A C 1
ATOM 668 O O . ALA A 1 83 ? -0.181 -10.191 -22.310 1.00 93.94 83 ALA A O 1
ATOM 669 N N . THR A 1 84 ? 0.222 -7.984 -22.173 1.00 94.75 84 THR A N 1
ATOM 670 C CA . THR A 1 84 ? 0.081 -7.886 -20.713 1.00 94.75 84 THR A CA 1
ATOM 671 C C . THR A 1 84 ? -1.312 -8.292 -20.222 1.00 94.75 84 THR A C 1
ATOM 673 O O . THR A 1 84 ? -2.325 -7.730 -20.639 1.00 94.75 84 THR A O 1
ATOM 676 N N . THR A 1 85 ? -1.356 -9.234 -19.274 1.00 94.88 85 THR A N 1
ATOM 677 C CA . THR A 1 85 ? -2.544 -9.635 -18.495 1.00 94.88 85 THR A CA 1
ATOM 678 C C . THR A 1 85 ? -2.127 -10.009 -17.064 1.00 94.88 85 THR A C 1
ATOM 680 O O . THR A 1 85 ? -0.937 -10.075 -16.775 1.00 94.88 85 THR A O 1
ATOM 683 N N . ILE A 1 86 ? -3.083 -10.284 -16.163 1.00 95.75 86 ILE A N 1
ATOM 684 C CA . ILE A 1 86 ? -2.823 -10.552 -14.727 1.00 95.75 86 ILE A CA 1
ATOM 685 C C . ILE A 1 86 ? -1.781 -11.664 -14.493 1.00 95.75 86 ILE A C 1
ATOM 687 O O . ILE A 1 86 ? -1.062 -11.623 -13.502 1.00 95.75 86 ILE A O 1
ATOM 691 N N . THR A 1 87 ? -1.698 -12.651 -15.388 1.00 94.31 87 THR A N 1
ATOM 692 C CA . THR A 1 87 ? -0.807 -13.821 -15.252 1.00 94.31 87 THR A CA 1
ATOM 693 C C . THR A 1 87 ? 0.194 -13.944 -16.405 1.00 94.31 87 THR A C 1
ATOM 695 O O . THR A 1 87 ? 0.775 -15.006 -16.598 1.00 94.31 87 THR A O 1
ATOM 698 N N . ALA A 1 88 ? 0.383 -12.877 -17.193 1.00 92.62 88 ALA A N 1
ATOM 699 C CA . ALA A 1 88 ? 1.245 -12.907 -18.379 1.00 92.62 88 ALA A CA 1
ATOM 700 C C . ALA A 1 88 ? 2.744 -12.996 -18.049 1.00 92.62 88 ALA A C 1
ATOM 702 O O . ALA A 1 88 ? 3.509 -13.524 -18.851 1.00 92.62 88 ALA A O 1
ATOM 703 N N . HIS A 1 89 ? 3.152 -12.484 -16.889 1.00 91.56 89 HIS A N 1
ATOM 704 C CA . HIS A 1 89 ? 4.551 -12.382 -16.484 1.00 91.56 89 HIS A CA 1
ATOM 705 C C . HIS A 1 89 ? 4.850 -13.350 -15.343 1.00 91.56 89 HIS A C 1
ATOM 707 O O . HIS A 1 89 ? 4.083 -13.456 -14.384 1.00 91.56 89 HIS A O 1
ATOM 713 N N . GLU A 1 90 ? 5.975 -14.053 -15.441 1.00 90.44 90 GLU A N 1
ATOM 714 C CA . GLU A 1 90 ? 6.449 -14.923 -14.368 1.00 90.44 90 GLU A CA 1
ATOM 715 C C . GLU A 1 90 ? 6.938 -14.100 -13.171 1.00 90.44 90 GLU A C 1
ATOM 717 O O . GLU A 1 90 ? 7.410 -12.968 -13.302 1.00 90.44 90 GLU A O 1
ATOM 722 N N . VAL A 1 91 ? 6.861 -14.685 -11.975 1.00 85.00 91 VAL A N 1
ATOM 723 C CA . VAL A 1 91 ? 7.514 -14.097 -10.805 1.00 85.00 91 VAL A CA 1
ATOM 724 C C . VAL A 1 91 ? 9.017 -14.266 -10.981 1.00 85.00 91 VAL A C 1
ATOM 726 O O . VAL A 1 91 ? 9.509 -15.388 -11.078 1.00 85.00 91 VAL A O 1
ATOM 729 N N . MET A 1 92 ? 9.755 -13.157 -10.981 1.00 66.81 92 MET A N 1
ATOM 730 C CA . MET A 1 92 ? 11.212 -13.188 -11.041 1.00 66.81 92 MET A CA 1
ATOM 731 C C . MET A 1 92 ? 11.769 -13.829 -9.760 1.00 66.81 92 MET A C 1
ATOM 733 O O . MET A 1 92 ? 11.876 -13.183 -8.717 1.00 66.81 92 MET A O 1
ATOM 737 N N . THR A 1 93 ? 12.107 -15.117 -9.813 1.00 61.09 93 THR A N 1
ATOM 738 C CA . THR A 1 93 ? 12.826 -15.792 -8.729 1.00 61.09 93 THR A CA 1
ATOM 739 C C . THR A 1 93 ? 14.295 -15.376 -8.771 1.00 61.09 93 THR A C 1
ATOM 741 O O . THR A 1 93 ? 14.903 -15.490 -9.839 1.00 61.09 93 THR A O 1
ATOM 744 N N . PRO A 1 94 ? 14.910 -14.930 -7.660 1.00 54.19 94 PRO A N 1
ATOM 745 C CA . PRO A 1 94 ? 16.338 -14.652 -7.651 1.00 54.19 94 PRO A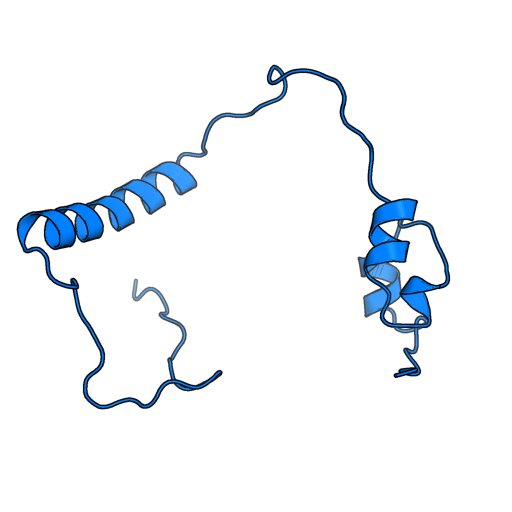 CA 1
ATOM 746 C C . PRO A 1 94 ? 17.092 -15.965 -7.885 1.00 54.19 94 PRO A C 1
ATOM 748 O O . PRO A 1 94 ? 17.043 -16.867 -7.048 1.00 54.19 94 PRO A O 1
ATOM 751 N N . THR A 1 95 ? 17.773 -16.092 -9.021 1.00 46.88 95 THR A N 1
ATOM 752 C CA . THR A 1 95 ? 18.776 -17.141 -9.216 1.00 46.88 95 THR A CA 1
ATOM 753 C C . THR A 1 95 ? 19.969 -16.814 -8.320 1.00 46.88 95 THR A C 1
ATOM 755 O O . THR A 1 95 ? 20.663 -15.826 -8.571 1.00 46.88 95 THR A O 1
ATOM 758 N N . TYR A 1 96 ? 20.149 -17.595 -7.252 1.00 39.25 96 TYR A N 1
ATOM 759 C CA . TYR A 1 96 ? 21.374 -17.630 -6.448 1.00 39.25 96 TYR A CA 1
ATOM 760 C C . TYR A 1 96 ? 22.427 -18.518 -7.109 1.00 39.25 96 TYR A C 1
ATOM 762 O O . TYR A 1 96 ? 22.035 -19.578 -7.649 1.00 39.25 96 TYR A O 1
#

Radius of gyration: 21.9 Å; chains: 1; bounding box: 46×35×45 Å

Secondary structure (DSSP, 8-state):
------TTSHHHHHHTTT---SHHHHS--HHHHHHHH-----S-GGGPPPPPHHHHHHHHHHHHHHHHHHHHTS-S---SS----TTSS-------

Seque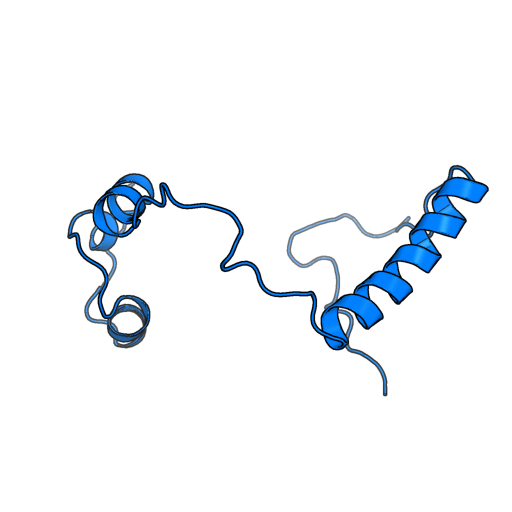nce (96 aa):
MKVDIDTSDKLYANAWLGFKGTDWKDEINVRDFIQHNYTPYEGDESFLAEATPATTALWEKVMEGIRIENATHAPLDFDTNIATTITAHEVMTPTY

=== Feature glossary ===
Annotated list of the representations used here:

Nearest PDB structures. The Foldseek neighbor list gives the closest experimentally determined structures in the PDB, ranked by structural alignment. TM-score near 1 means near-identical fold; near 0.3 means only rough topology match. This is how one finds what a novel AlphaFold prediction most resembles in the solved-structure universe.

Foldseek 3Di. Foldseek's 3Di representation compresses backbone geometry into a per-residue letter drawn from a learned twenty-state alphabet. It captures the tertiary interaction pattern around each residue — which residues are packed against it in space, regardless of where they are in sequence.

Radius of gyration, Cα contacts, bounding box. Radius of gyration (Rg) is the root-mean-square distance of Cα atoms from their centroid — a single number for overall size and compactness. A globular domain of N residues has Rg ≈ 2.2·N^0.38 Å; an extended or disordered chain has a much larger Rg. The Cα contact count is the number of residue pairs whose Cα atoms are within 8 Å and are more than four positions apart in sequence — a standard proxy for tertiary packing density. The bounding box is the smallest axis-aligned box enclosing all Cα atoms.

InterPro / GO / CATH / organism. The annotation block draws on four external resources. InterPro: which protein families and domains the sequence belongs to. GO: standardized terms for what the protein does, what process it participates in, and where in the cell it acts. CATH: which structural fold it has in the CATH hierarchy. Organism: the species of origin.

mmCIF coordinates. The mmCIF block holds the 3D Cartesian coordinates of each backbone atom (N, Cα, C, O) in ångströms. mmCIF is the PDB's canonical archive format — a tagged-loop text representation of the atomic model.

pLDDT. pLDDT is the predicted lDDT-Cα score: AlphaFold's confidence that the local environment of each residue (all inter-atomic distances within 15 Å) is correctly placed. It is a per-residue number between 0 and 100, with higher meaning more reliable.

Backbone torsions (φ/ψ). φ (phi) and ψ (psi) are the two rotatable backbone dihedrals per residue: φ is the C(i-1)–N–Cα–C torsion, ψ is the N–Cα–C–N(i+1) torsion, both in degrees on (−180°, 180°]. α-helical residues cluster near (−60°, −45°); β-strand residues near (−120°, +130°). A Ramachandran plot is simply a scatter of (φ, ψ) for every residue.

B-factor. For experimental (PDB) structures, the B-factor (temperature factor) quantifies the positional spread of each atom in the crystal — a combination of thermal vibration and static disorder — in units of Å². High B-factors mark flexible loops or poorly resolved regions; low B-factors mark the rigid, well-ordered core.

Secondary structure (3-state, P-SEA). SS3 is a coarse helix/strand/coil call (letters a/b/c) made by the P-SEA algorithm from inter-Cα distances and dihedrals. It is less detailed than DSSP but needs only Cα positions.

Predicted aligned error. Predicted aligned error is AlphaFold's pairwise confidence. Unlike pLDDT (per-residue), PAE is per-residue-pair and captures whether two parts of the structure are correctly placed relative to each other. Units are ångströms of expected positional error.

Solvent-accessible surface area. Solvent-accessible surface area (SASA) is the area in Å² traced out by the centre of a 1.4 Å probe sphere (a water molecule) rolled over the protein's van der Waals surface (Shrake–Rupley / Lee–Richards construction). Buried residues have near-zero SASA; fully exposed residues can exceed 200 Å². The total SASA scales roughly with the number of surface residues.

Secondary structure (8-state, DSSP). The SS8 string is DSSP's per-residue secondary-structure call. α-helix (H) means an i→i+4 H-bond ladder; β-strand (E) means the residue participates in a β-sheet; 3₁₀ (G) and π (I) are tighter and wider helices; T/S are turns/bends; '-' is loop.

Rendered structure images. Structure images are PyMOL renders from six orthogonal camera directions. Cartoon representation draws helices as coils and strands as arrows; sticks shows the backbone as bonds; surface shows the solvent-excluded envelope. Rainbow coloring maps sequence position to hue (blue→red, N→C); chain coloring assigns a distinct color per polypeptide.

Sequence. The amino-acid sequence is the protein's primary structure: the linear order of residues from the N-terminus to the C-terminus, written in one-letter code. Everything else here — the 3D coordinates, the secondary structure, the domain annotations — is ultimately a consequence of this string.

Contact-map, Ramachandran, and PAE plots. Three diagnostic plots accompany the record. The Cα contact map visualizes the tertiary structure as a 2D adjacency matrix (8 Å cutoff, sequence-local contacts suppressed). The Ramachandran plot shows the distribution of backbone (φ, ψ) torsions, with points in the α and β basins reflecting secondary structure content. The PAE plot shows AlphaFold's inter-residue confidence as a color matrix.